Protein AF-K5XFZ1-F1 (afdb_monomer_lite)

pLDDT: mean 91.97, std 8.53, range [43.34, 98.44]

Radius of gyration: 16.14 Å; chains: 1; bounding box: 33×37×41 Å

Secondary structure (DSSP, 8-state):
-----TT-TTHHHHHHHHHHHHSEEPHHHHHHHHHHHHTSSS---HHHHHHH-HHHHHTTS-EE---HHHHHHHHHHHHHHHTT-B-TTT--BSS-HHHHHHHHHHHT----

Structure (mmCIF, N/CA/C/O backbone):
data_AF-K5XFZ1-F1
#
_entry.id   AF-K5XFZ1-F1
#
loop_
_atom_site.group_PDB
_atom_site.id
_atom_site.type_symbol
_atom_site.label_atom_id
_atom_site.label_alt_id
_atom_site.label_comp_id
_atom_site.label_asym_id
_atom_site.label_entity_id
_atom_site.label_seq_id
_atom_site.pdbx_PDB_ins_code
_atom_site.Cartn_x
_atom_site.Cartn_y
_atom_site.Cartn_z
_atom_site.occupancy
_atom_site.B_iso_or_equiv
_atom_site.auth_seq_id
_atom_site.auth_comp_id
_atom_site.auth_asym_id
_atom_site.auth_atom_id
_atom_site.pdbx_PDB_model_num
ATOM 1 N N . MET A 1 1 ? -19.317 -3.895 9.279 1.00 62.47 1 MET A N 1
ATOM 2 C CA . MET A 1 1 ? -18.607 -3.133 8.228 1.00 62.47 1 MET A CA 1
ATOM 3 C C . MET A 1 1 ? -17.573 -2.247 8.902 1.00 62.47 1 MET A C 1
ATOM 5 O O . MET A 1 1 ? -17.928 -1.551 9.845 1.00 62.47 1 MET A O 1
ATOM 9 N N . LEU A 1 2 ? -16.310 -2.308 8.476 1.00 82.31 2 LEU A N 1
ATOM 10 C CA . LEU A 1 2 ? -15.255 -1.440 9.002 1.00 82.31 2 LEU A CA 1
ATOM 11 C C . LEU A 1 2 ? -15.443 -0.031 8.418 1.00 82.31 2 LEU A C 1
ATOM 13 O O . LEU A 1 2 ? -15.219 0.179 7.227 1.00 82.31 2 LEU A O 1
ATOM 17 N N . TYR A 1 3 ? -15.908 0.913 9.235 1.00 85.88 3 TYR A N 1
ATOM 18 C CA . TYR A 1 3 ? -16.071 2.305 8.820 1.00 85.88 3 TYR A CA 1
ATOM 19 C C . TYR A 1 3 ? -14.813 3.106 9.153 1.00 85.88 3 TYR A C 1
ATOM 21 O O . TYR A 1 3 ? -14.318 3.058 10.275 1.00 85.88 3 TYR A O 1
ATOM 29 N N . LEU A 1 4 ? -14.336 3.873 8.174 1.00 89.12 4 LEU A N 1
ATOM 30 C CA . LEU A 1 4 ? -13.252 4.838 8.334 1.00 89.12 4 LEU A CA 1
ATOM 31 C C . LEU A 1 4 ? -13.808 6.233 8.019 1.00 89.12 4 LEU A C 1
ATOM 33 O O . LEU A 1 4 ? -14.605 6.343 7.078 1.00 89.12 4 LEU A O 1
ATOM 37 N N . PRO A 1 5 ? -13.380 7.309 8.700 1.00 88.12 5 PRO A N 1
ATOM 38 C CA . PRO A 1 5 ? -13.784 8.662 8.327 1.00 88.12 5 PRO A CA 1
ATOM 3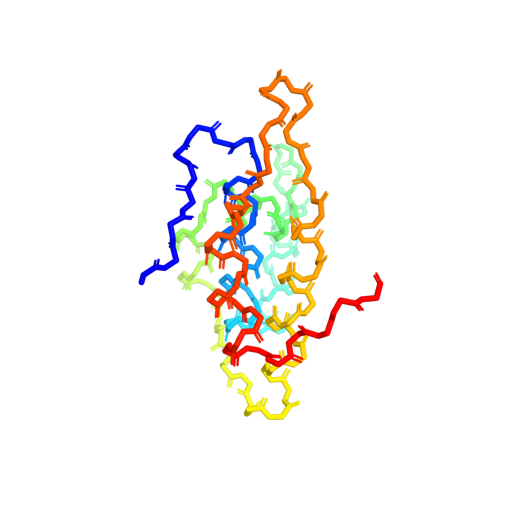9 C C . PRO A 1 5 ? -13.245 9.032 6.936 1.00 88.12 5 PRO A C 1
ATOM 41 O O . PRO A 1 5 ? -12.101 8.721 6.594 1.00 88.12 5 PRO A O 1
ATOM 44 N N . ALA A 1 6 ? -14.070 9.657 6.090 1.00 87.06 6 ALA A N 1
ATOM 45 C CA . ALA A 1 6 ? -13.694 10.008 4.712 1.00 87.06 6 ALA A CA 1
ATOM 46 C C . ALA A 1 6 ? -12.576 11.064 4.649 1.00 87.06 6 ALA A C 1
ATOM 48 O O . ALA A 1 6 ? -11.734 11.024 3.754 1.00 87.06 6 ALA A O 1
ATOM 49 N N . THR A 1 7 ? -12.564 11.971 5.625 1.00 88.88 7 THR A N 1
ATOM 50 C CA . THR A 1 7 ? -11.664 13.126 5.715 1.00 88.88 7 THR A CA 1
ATOM 51 C C . THR A 1 7 ? -10.402 12.865 6.536 1.00 88.88 7 THR A C 1
ATOM 53 O O . THR A 1 7 ? -9.547 13.741 6.599 1.00 88.88 7 THR A O 1
ATOM 56 N N . HIS A 1 8 ? -10.252 11.682 7.144 1.00 91.00 8 HIS A N 1
ATOM 57 C CA . HIS A 1 8 ? -9.079 11.376 7.963 1.00 91.00 8 HIS A CA 1
ATOM 58 C C . HIS A 1 8 ? -7.811 11.347 7.099 1.00 91.00 8 HIS A C 1
ATOM 60 O O . HIS A 1 8 ? -7.758 10.614 6.104 1.00 91.00 8 HIS A O 1
ATOM 66 N N . ALA A 1 9 ? -6.766 12.080 7.500 1.00 91.31 9 ALA A N 1
ATOM 67 C CA . ALA A 1 9 ? -5.553 12.258 6.695 1.00 91.31 9 ALA A CA 1
ATOM 68 C C . ALA A 1 9 ? -4.899 10.923 6.285 1.00 91.31 9 ALA A C 1
ATOM 70 O O . ALA A 1 9 ? -4.471 10.738 5.144 1.00 91.31 9 ALA A O 1
ATOM 71 N N . LEU A 1 10 ? -4.893 9.948 7.199 1.00 93.19 10 LEU A N 1
ATOM 72 C CA . LEU A 1 10 ? -4.302 8.625 6.970 1.00 93.19 10 LEU A CA 1
ATOM 73 C C . LEU A 1 10 ? -5.189 7.637 6.200 1.00 93.19 10 LEU A C 1
ATOM 75 O O . LEU A 1 10 ? -4.701 6.569 5.838 1.00 93.19 10 LEU A O 1
ATOM 79 N N . ARG A 1 11 ? -6.456 7.965 5.896 1.00 92.94 11 ARG A N 1
ATOM 80 C CA . ARG A 1 11 ? -7.388 7.031 5.235 1.00 92.94 11 ARG A CA 1
ATOM 81 C C . ARG A 1 11 ? -6.804 6.483 3.934 1.00 92.94 11 ARG A C 1
ATOM 83 O O . ARG A 1 11 ? -6.791 5.274 3.722 1.00 92.94 11 ARG A O 1
ATOM 90 N N . LYS A 1 12 ? -6.310 7.372 3.064 1.00 92.75 12 LYS A N 1
ATOM 91 C CA . LYS A 1 12 ? -5.760 6.986 1.755 1.00 92.75 12 LYS A CA 1
ATOM 92 C C . LYS A 1 12 ? -4.565 6.057 1.923 1.00 92.75 12 LYS A C 1
ATOM 94 O O . LYS A 1 12 ? -4.523 5.010 1.287 1.00 92.75 12 LYS A O 1
ATOM 99 N N . GLN A 1 13 ? -3.628 6.418 2.795 1.00 93.88 13 GLN A N 1
ATOM 100 C CA . GLN A 1 13 ? -2.431 5.618 3.013 1.00 93.88 13 GLN A CA 1
ATOM 101 C C . GLN A 1 13 ? -2.779 4.249 3.614 1.00 93.88 13 GLN A C 1
ATOM 103 O O . GLN A 1 13 ? -2.380 3.241 3.043 1.00 93.88 13 GLN A O 1
ATOM 108 N N . PHE A 1 14 ? -3.625 4.195 4.647 1.00 95.19 14 PHE A N 1
ATOM 109 C CA . PHE A 1 14 ? -4.116 2.937 5.214 1.00 95.19 14 PHE A CA 1
ATOM 110 C C . PHE A 1 14 ? -4.733 2.023 4.150 1.00 95.19 14 PHE A C 1
ATOM 112 O O . PHE A 1 14 ? -4.349 0.866 4.034 1.00 95.19 14 PHE A O 1
ATOM 119 N N . THR A 1 15 ? -5.656 2.537 3.326 1.00 94.00 15 THR A N 1
ATOM 120 C CA . THR A 1 15 ? -6.314 1.710 2.297 1.00 94.00 15 THR A CA 1
ATOM 121 C C 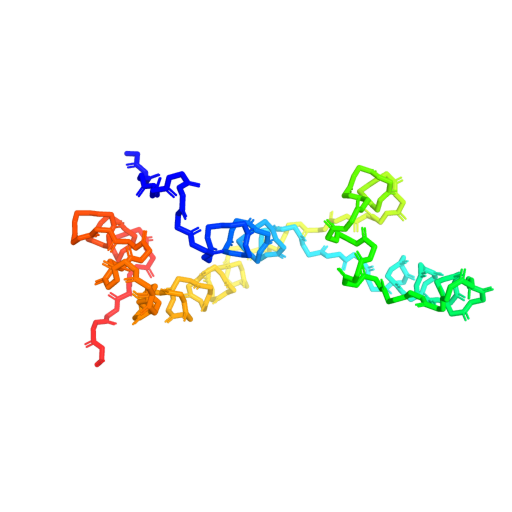. THR A 1 15 ? -5.343 1.174 1.248 1.00 94.00 15 THR A C 1
ATOM 123 O O . THR A 1 15 ? -5.542 0.078 0.728 1.00 94.00 15 THR A O 1
ATOM 126 N N . ARG A 1 16 ? -4.281 1.928 0.946 1.00 94.75 16 ARG A N 1
ATOM 127 C CA . ARG A 1 16 ? -3.229 1.500 0.027 1.00 94.75 16 ARG A CA 1
ATOM 128 C C . ARG A 1 16 ? -2.379 0.396 0.657 1.00 94.75 16 ARG A C 1
ATOM 130 O O . ARG A 1 16 ? -2.207 -0.644 0.033 1.00 94.75 16 ARG A O 1
ATOM 137 N N . GLU A 1 17 ? -1.900 0.591 1.885 1.00 95.94 17 GLU A N 1
ATOM 138 C CA . GLU A 1 17 ? -1.102 -0.423 2.592 1.00 95.94 17 GLU A CA 1
ATOM 139 C C . GLU A 1 17 ? -1.899 -1.706 2.840 1.00 95.94 17 GLU A C 1
ATOM 141 O O . GLU A 1 17 ? -1.383 -2.798 2.632 1.00 95.94 17 GLU A O 1
ATOM 146 N N . LEU A 1 18 ? -3.186 -1.586 3.180 1.00 95.69 18 LEU A N 1
ATOM 147 C CA . LEU A 1 18 ? -4.070 -2.738 3.314 1.00 95.69 18 LEU A CA 1
ATOM 148 C C . LEU A 1 18 ? -4.193 -3.503 1.992 1.00 95.69 18 LEU A C 1
ATOM 150 O O . LEU A 1 18 ? -4.068 -4.722 1.979 1.00 95.69 18 LEU A O 1
ATOM 154 N N . ARG A 1 19 ? -4.410 -2.801 0.872 1.00 94.50 19 ARG A N 1
ATOM 155 C CA . ARG A 1 19 ? -4.463 -3.431 -0.454 1.00 94.50 19 ARG A CA 1
ATOM 156 C C . ARG A 1 19 ? -3.174 -4.198 -0.745 1.00 94.50 19 ARG A C 1
ATOM 158 O O . ARG A 1 19 ? -3.248 -5.334 -1.190 1.00 94.50 19 ARG A O 1
ATOM 165 N N . ASP A 1 20 ? -2.019 -3.599 -0.498 1.00 93.75 20 ASP A N 1
ATOM 166 C CA . ASP A 1 20 ? -0.732 -4.223 -0.811 1.00 93.75 20 ASP A CA 1
ATOM 167 C C . ASP A 1 20 ? -0.371 -5.381 0.135 1.00 93.75 20 ASP A C 1
ATOM 169 O O . ASP A 1 20 ? 0.375 -6.272 -0.258 1.00 93.75 20 ASP A O 1
ATOM 173 N N . ALA A 1 21 ? -0.940 -5.424 1.344 1.00 95.69 21 ALA A N 1
ATOM 174 C CA . ALA A 1 21 ? -0.848 -6.598 2.211 1.00 95.69 21 ALA A CA 1
ATOM 175 C C . ALA A 1 21 ? -1.610 -7.809 1.638 1.00 95.69 21 ALA A C 1
ATOM 177 O O . ALA A 1 21 ? -1.158 -8.941 1.788 1.00 95.69 21 ALA A O 1
ATOM 178 N N . PHE A 1 22 ? -2.746 -7.580 0.962 1.00 95.19 22 PHE A N 1
ATOM 179 C CA . PHE A 1 22 ? -3.507 -8.637 0.279 1.00 95.19 22 PHE A CA 1
ATOM 180 C C . PHE A 1 22 ? -2.926 -9.012 -1.084 1.00 95.19 22 PHE A C 1
ATOM 182 O O . PHE A 1 22 ? -2.935 -10.180 -1.463 1.00 95.19 22 PHE A O 1
ATOM 189 N N . PHE A 1 23 ? -2.469 -8.015 -1.836 1.00 95.25 23 PHE A N 1
ATOM 190 C CA . PHE A 1 23 ? -2.006 -8.150 -3.208 1.00 95.25 23 PHE A CA 1
ATOM 191 C C . PHE A 1 23 ? -0.525 -7.789 -3.249 1.00 95.25 23 PHE A C 1
ATOM 193 O O . PHE A 1 23 ? -0.175 -6.635 -3.497 1.00 95.25 23 PHE A O 1
ATOM 200 N N . ILE A 1 24 ? 0.341 -8.772 -3.002 1.00 95.31 24 ILE A N 1
ATOM 201 C CA . ILE A 1 24 ? 1.789 -8.558 -2.996 1.00 95.31 24 ILE A CA 1
ATOM 202 C C . ILE A 1 24 ? 2.253 -8.368 -4.443 1.00 95.31 24 ILE A C 1
ATOM 204 O O . ILE A 1 24 ? 1.973 -9.237 -5.277 1.00 95.31 24 ILE A O 1
ATOM 208 N N . PRO A 1 25 ? 2.944 -7.264 -4.774 1.00 95.75 25 PRO A N 1
ATOM 209 C CA . PRO A 1 25 ? 3.464 -7.057 -6.117 1.00 95.75 25 PRO A CA 1
ATOM 210 C C . PRO A 1 25 ? 4.534 -8.099 -6.449 1.00 95.75 25 PRO A C 1
ATOM 212 O O . PRO A 1 25 ? 5.399 -8.402 -5.631 1.00 95.75 25 PRO A O 1
ATOM 215 N N . ASN A 1 26 ? 4.496 -8.635 -7.667 1.00 96.44 26 ASN A N 1
ATOM 216 C CA . ASN A 1 26 ? 5.555 -9.497 -8.170 1.00 96.44 26 ASN A CA 1
ATOM 217 C C . ASN A 1 26 ? 6.880 -8.719 -8.219 1.00 96.44 26 ASN A C 1
ATOM 219 O O . ASN A 1 26 ? 6.949 -7.623 -8.780 1.00 96.44 26 ASN A O 1
ATOM 223 N N . GLU A 1 27 ? 7.931 -9.302 -7.646 1.00 95.69 27 GLU A N 1
ATOM 224 C CA . GLU A 1 27 ? 9.217 -8.626 -7.462 1.00 95.69 27 GLU A CA 1
ATOM 225 C C . GLU A 1 27 ? 9.931 -8.297 -8.781 1.00 95.69 27 GLU A C 1
ATOM 227 O O . GLU A 1 27 ? 10.563 -7.245 -8.883 1.00 95.69 27 GLU A O 1
ATOM 232 N N . ASP A 1 28 ? 9.831 -9.158 -9.801 1.00 97.56 28 ASP 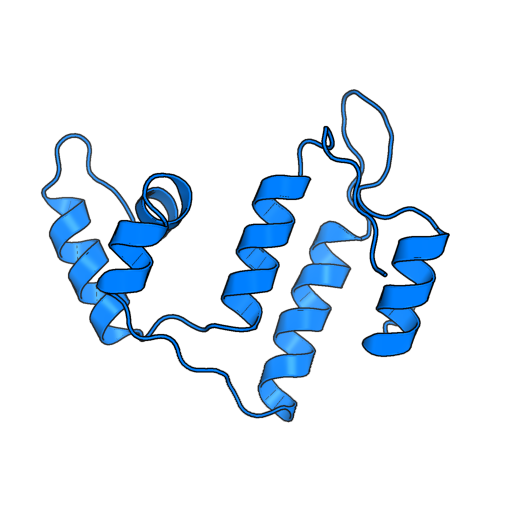A N 1
ATOM 233 C CA . ASP A 1 28 ? 10.430 -8.901 -11.119 1.00 97.56 28 ASP A CA 1
ATOM 234 C C . ASP A 1 28 ? 9.735 -7.726 -11.813 1.00 97.56 28 ASP A C 1
ATOM 236 O O . ASP A 1 28 ? 10.388 -6.792 -12.282 1.00 97.56 28 ASP A O 1
ATOM 240 N N . ASP A 1 29 ? 8.400 -7.729 -11.823 1.00 97.88 29 ASP A N 1
ATOM 241 C CA . ASP A 1 29 ? 7.616 -6.646 -12.418 1.00 97.88 29 ASP A CA 1
ATOM 242 C C . ASP A 1 29 ? 7.860 -5.324 -11.675 1.00 97.88 29 ASP A C 1
ATOM 244 O O . ASP A 1 29 ? 8.010 -4.269 -12.294 1.00 97.88 29 ASP A O 1
ATOM 248 N N . GLN A 1 30 ? 7.958 -5.375 -10.342 1.00 97.19 30 GLN A N 1
ATOM 249 C CA . GLN A 1 30 ? 8.295 -4.215 -9.523 1.00 97.19 30 GLN A CA 1
ATOM 250 C C . GLN A 1 30 ? 9.686 -3.664 -9.871 1.00 97.19 30 GLN A C 1
ATOM 252 O O . GLN A 1 30 ? 9.845 -2.447 -10.002 1.00 97.19 30 GLN A O 1
ATOM 257 N N . ARG A 1 31 ? 10.686 -4.536 -10.061 1.00 97.94 31 ARG A N 1
ATOM 258 C CA . ARG A 1 31 ? 12.031 -4.140 -10.506 1.00 97.94 31 ARG A CA 1
ATOM 259 C C . ARG A 1 31 ? 11.996 -3.476 -11.878 1.00 97.94 31 ARG A C 1
ATOM 261 O O . ARG A 1 31 ? 12.555 -2.392 -12.020 1.00 97.94 31 ARG A O 1
ATOM 268 N N . HIS A 1 32 ? 11.284 -4.043 -12.850 1.00 98.19 32 HIS A N 1
ATOM 269 C CA . HIS A 1 32 ? 11.153 -3.443 -14.181 1.00 98.19 32 HIS A CA 1
ATOM 270 C C . HIS A 1 32 ? 10.479 -2.068 -14.147 1.00 98.19 32 HIS A C 1
ATOM 272 O O . HIS A 1 32 ? 10.949 -1.128 -14.793 1.00 98.19 32 HIS A O 1
ATOM 278 N N . ILE A 1 33 ? 9.408 -1.920 -13.363 1.00 98.06 33 ILE A N 1
ATOM 279 C CA . ILE A 1 33 ? 8.728 -0.632 -13.194 1.00 98.06 33 ILE A CA 1
ATOM 280 C C . ILE A 1 33 ? 9.661 0.390 -12.538 1.00 98.06 33 ILE A C 1
ATOM 282 O O . ILE A 1 33 ? 9.688 1.538 -12.974 1.00 98.06 33 ILE A O 1
ATOM 286 N N . ASN A 1 34 ? 10.456 -0.007 -11.540 1.00 98.25 34 ASN A N 1
ATOM 287 C CA . ASN A 1 34 ? 11.466 0.869 -10.941 1.00 98.25 34 ASN A CA 1
ATOM 288 C C . ASN A 1 34 ? 12.544 1.285 -11.953 1.00 98.25 34 ASN A C 1
ATOM 290 O O . ASN A 1 34 ? 12.892 2.462 -12.010 1.00 98.25 34 ASN A O 1
ATOM 294 N N . SER A 1 35 ? 13.041 0.364 -12.786 1.00 98.25 35 SER A N 1
ATOM 295 C CA . SER A 1 35 ? 14.011 0.689 -13.842 1.00 98.25 35 SER A CA 1
ATOM 296 C C . SER A 1 35 ? 13.444 1.688 -14.854 1.00 98.25 35 SER A C 1
ATOM 298 O O . SER A 1 35 ? 14.117 2.652 -15.211 1.00 98.25 35 SER A O 1
ATOM 300 N N . TRP A 1 36 ? 12.188 1.511 -15.276 1.00 97.88 36 TRP A N 1
ATOM 301 C CA . TRP A 1 36 ? 11.496 2.482 -16.130 1.00 97.88 36 TRP A CA 1
ATOM 302 C C . TRP A 1 36 ? 11.250 3.819 -15.414 1.00 97.88 36 TRP A C 1
ATOM 304 O O . TRP A 1 36 ? 11.385 4.888 -16.009 1.00 97.88 36 TRP A O 1
ATOM 314 N N . GLY A 1 37 ? 10.904 3.773 -14.130 1.00 98.06 37 GLY A N 1
ATOM 315 C CA . GLY A 1 37 ? 10.661 4.944 -13.297 1.00 98.06 37 GLY A CA 1
ATOM 316 C C . GLY A 1 37 ? 11.914 5.804 -13.098 1.00 98.06 37 GLY A C 1
ATOM 317 O O . GLY A 1 37 ? 11.829 7.033 -13.103 1.00 98.06 37 GLY A O 1
ATOM 318 N N . ALA A 1 38 ? 13.090 5.179 -13.018 1.00 98.44 38 ALA A N 1
ATOM 319 C CA . ALA A 1 38 ? 14.374 5.856 -12.848 1.00 98.44 38 ALA A CA 1
ATOM 320 C C . ALA A 1 38 ? 14.757 6.770 -14.028 1.00 98.44 38 ALA A C 1
ATOM 322 O O . ALA A 1 38 ? 15.457 7.759 -13.821 1.00 98.44 38 ALA A O 1
ATOM 323 N N . ILE A 1 39 ? 14.285 6.476 -15.247 1.00 98.19 39 ILE A N 1
ATOM 324 C CA . ILE A 1 39 ? 14.576 7.288 -16.445 1.00 98.19 39 ILE A CA 1
ATOM 325 C C . ILE A 1 39 ? 13.552 8.411 -16.692 1.00 98.19 39 ILE A C 1
ATOM 327 O O . ILE A 1 39 ? 13.706 9.186 -17.639 1.00 98.19 39 ILE A O 1
ATOM 331 N N . GLN A 1 40 ? 12.503 8.513 -15.867 1.00 97.44 40 GLN A N 1
ATOM 332 C CA . GLN A 1 40 ? 11.511 9.588 -15.965 1.00 97.44 40 GLN A CA 1
ATOM 333 C C . GLN A 1 40 ? 12.089 1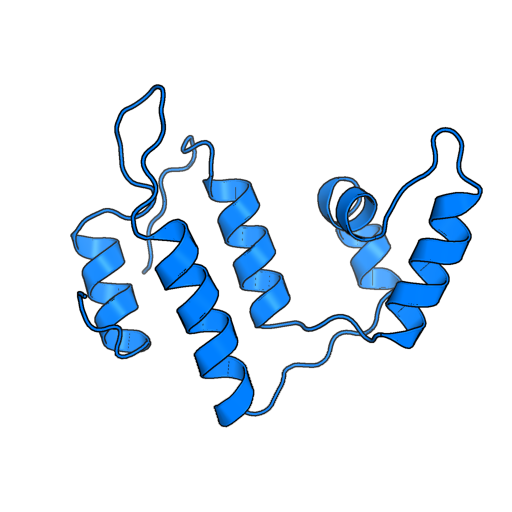0.933 -15.495 1.00 97.44 40 GLN A C 1
ATOM 335 O O . GLN A 1 40 ? 13.102 10.994 -14.799 1.00 97.44 40 GLN A O 1
ATOM 340 N N . LYS A 1 41 ? 11.430 12.037 -15.863 1.00 96.69 41 LYS A N 1
ATOM 341 C CA . LYS A 1 41 ? 11.812 13.398 -15.452 1.00 96.69 41 LYS A CA 1
ATOM 342 C C . LYS A 1 41 ? 10.634 14.085 -14.741 1.00 96.69 41 LYS A C 1
ATOM 344 O O . LYS A 1 41 ? 9.712 14.518 -15.431 1.00 96.69 41 LYS A O 1
ATOM 349 N N . PRO A 1 42 ? 10.637 14.215 -13.399 1.00 95.88 42 PRO A N 1
ATOM 350 C CA . PRO A 1 42 ? 11.625 13.683 -12.450 1.00 95.88 42 PRO A CA 1
ATOM 351 C C . PRO A 1 42 ? 11.544 12.147 -12.311 1.00 95.88 42 PRO A C 1
ATOM 353 O O . PRO A 1 42 ? 10.488 11.584 -12.617 1.00 95.88 42 PRO A O 1
ATOM 356 N N . PRO A 1 43 ? 12.607 11.478 -11.818 1.00 97.88 43 PRO A N 1
ATOM 357 C CA . PRO A 1 43 ? 12.584 10.044 -11.540 1.00 97.88 43 PRO A CA 1
ATOM 358 C C . PRO A 1 43 ? 11.449 9.661 -10.590 1.00 97.88 43 PRO A C 1
ATOM 360 O O . PRO A 1 43 ? 11.051 10.453 -9.730 1.00 97.88 43 PRO A O 1
ATOM 363 N N . LYS A 1 44 ? 10.926 8.446 -10.755 1.00 98.06 44 LYS A N 1
ATOM 364 C CA . LYS A 1 44 ? 9.828 7.904 -9.952 1.00 98.06 44 LYS A CA 1
ATOM 365 C C . LYS A 1 44 ? 10.126 6.491 -9.480 1.00 98.06 44 LYS A C 1
ATOM 367 O O . LYS A 1 44 ? 10.550 5.641 -10.253 1.00 98.06 44 LYS A O 1
ATOM 372 N N . THR A 1 45 ? 9.830 6.226 -8.219 1.00 97.75 45 THR A N 1
ATOM 373 C CA . THR A 1 45 ? 9.808 4.884 -7.636 1.00 97.75 45 THR A CA 1
ATOM 374 C C . THR A 1 45 ? 8.476 4.190 -7.908 1.00 97.75 45 THR A C 1
ATOM 376 O O . THR A 1 45 ? 7.448 4.827 -8.156 1.00 97.75 45 THR A O 1
ATOM 379 N N . TYR A 1 46 ? 8.458 2.865 -7.776 1.00 96.69 46 TYR A N 1
ATOM 380 C CA . TYR A 1 46 ? 7.235 2.070 -7.808 1.00 96.69 46 TYR A CA 1
ATOM 381 C C . TYR A 1 46 ? 6.206 2.577 -6.791 1.00 96.69 46 TYR A C 1
ATOM 383 O O . TYR A 1 46 ? 5.033 2.688 -7.125 1.00 96.69 46 TYR A O 1
ATOM 391 N N . GLN A 1 47 ? 6.621 2.927 -5.566 1.00 95.62 47 GLN A N 1
ATOM 392 C CA . GLN A 1 47 ? 5.712 3.439 -4.533 1.00 95.62 47 GLN A CA 1
ATOM 393 C C . GLN A 1 47 ? 5.072 4.773 -4.926 1.00 95.62 47 GLN A C 1
ATOM 395 O O . GLN A 1 47 ? 3.875 4.969 -4.706 1.00 95.62 47 GLN A O 1
ATOM 400 N N . GLU A 1 48 ? 5.827 5.675 -5.551 1.00 96.44 48 GLU A N 1
ATOM 401 C CA . GLU A 1 48 ? 5.268 6.921 -6.076 1.00 96.44 48 GLU A CA 1
ATOM 402 C C . GLU A 1 48 ? 4.272 6.653 -7.207 1.00 96.44 48 GLU A C 1
ATOM 404 O O . GLU A 1 48 ? 3.158 7.173 -7.158 1.00 96.44 48 GLU A O 1
ATOM 409 N N . LEU A 1 49 ? 4.625 5.796 -8.174 1.00 96.75 49 LEU A N 1
ATOM 410 C CA . LEU A 1 49 ? 3.758 5.430 -9.305 1.00 96.75 49 LEU A CA 1
ATOM 411 C C . LEU A 1 49 ? 2.498 4.686 -8.856 1.00 96.75 49 LEU A C 1
ATOM 413 O O . LEU A 1 49 ? 1.401 4.954 -9.331 1.00 96.75 49 LEU A O 1
ATOM 417 N N . ARG A 1 50 ? 2.616 3.781 -7.890 1.00 95.19 50 ARG A N 1
ATOM 418 C CA . ARG A 1 50 ? 1.496 3.109 -7.222 1.00 95.19 50 ARG A CA 1
ATOM 419 C C . ARG A 1 50 ? 0.525 4.117 -6.602 1.00 95.19 50 ARG A C 1
ATOM 421 O O . ARG A 1 50 ? -0.685 3.883 -6.607 1.00 95.19 50 ARG A O 1
ATOM 428 N N . ASN A 1 51 ? 1.040 5.209 -6.041 1.00 94.62 51 ASN A N 1
ATOM 429 C CA . ASN A 1 51 ? 0.233 6.215 -5.359 1.00 94.62 51 ASN A CA 1
ATOM 430 C C . ASN A 1 51 ? -0.408 7.221 -6.324 1.00 94.62 51 ASN A C 1
ATOM 432 O O . ASN A 1 51 ? -1.534 7.651 -6.057 1.00 94.62 51 ASN A O 1
ATOM 436 N N . SER A 1 52 ? 0.292 7.606 -7.396 1.00 94.50 52 SER A N 1
ATOM 437 C CA . SER A 1 52 ? -0.154 8.612 -8.371 1.00 94.50 52 SER A CA 1
ATOM 438 C C . SER A 1 52 ? -0.899 8.022 -9.572 1.00 94.50 52 SER A C 1
ATOM 440 O O . SER A 1 52 ? -1.799 8.669 -10.098 1.00 94.50 52 SER A O 1
ATOM 442 N N . MET A 1 53 ? -0.556 6.802 -9.990 1.00 95.00 53 MET A N 1
ATOM 443 C CA . MET A 1 53 ? -1.072 6.120 -11.184 1.00 95.00 53 MET A CA 1
ATOM 444 C C . MET A 1 53 ? -1.441 4.653 -10.871 1.00 95.00 53 MET A C 1
ATOM 446 O O . MET A 1 53 ? -0.887 3.724 -11.468 1.00 95.00 53 MET A O 1
ATOM 450 N N . PRO A 1 54 ? -2.371 4.402 -9.928 1.00 93.50 54 PRO A N 1
ATOM 451 C CA . PRO A 1 54 ? -2.659 3.056 -9.434 1.00 93.50 54 PRO A CA 1
ATOM 452 C C . PRO A 1 54 ? -3.120 2.089 -10.531 1.00 93.50 54 PRO A C 1
ATOM 454 O O . PRO A 1 54 ? -2.672 0.945 -10.543 1.00 93.50 54 PRO A O 1
ATOM 457 N N . ASP A 1 55 ? -3.957 2.532 -11.472 1.00 95.00 55 ASP A N 1
ATOM 458 C CA . ASP A 1 55 ? -4.460 1.669 -12.551 1.00 95.00 55 ASP A CA 1
ATOM 459 C C . ASP A 1 55 ? -3.355 1.291 -13.540 1.00 95.00 55 ASP A C 1
ATOM 461 O O . ASP A 1 55 ? -3.254 0.140 -13.966 1.00 95.00 55 ASP A O 1
ATOM 465 N N . TRP A 1 56 ? -2.460 2.237 -13.843 1.00 96.50 56 TRP A N 1
ATOM 466 C CA . TRP A 1 56 ? -1.306 1.996 -14.708 1.00 96.50 56 TRP A CA 1
ATOM 467 C C . TRP A 1 56 ? -0.366 0.949 -14.106 1.00 96.50 56 TRP A C 1
ATOM 469 O O . TRP A 1 56 ? 0.065 0.039 -14.819 1.00 96.50 56 TRP A O 1
ATOM 479 N N . THR A 1 57 ? -0.095 1.062 -12.800 1.00 95.81 57 THR A N 1
ATOM 480 C CA . THR A 1 57 ? 0.762 0.131 -12.055 1.00 95.81 57 THR A CA 1
ATOM 481 C C . THR A 1 57 ? 0.104 -1.243 -11.938 1.00 95.81 57 THR A C 1
ATOM 483 O O . THR A 1 57 ? 0.763 -2.252 -12.179 1.00 95.81 57 THR A O 1
ATOM 486 N N . ARG A 1 58 ? -1.205 -1.312 -11.652 1.00 93.75 58 ARG A N 1
ATOM 487 C CA . ARG A 1 58 ? -1.941 -2.589 -11.565 1.00 93.75 58 ARG A CA 1
ATOM 488 C C . ARG A 1 58 ? -2.005 -3.333 -12.892 1.00 93.75 58 ARG A C 1
ATOM 490 O O . ARG A 1 58 ? -1.924 -4.553 -12.891 1.00 93.75 58 ARG A O 1
ATOM 497 N N . ALA A 1 59 ? -2.099 -2.620 -14.011 1.00 96.31 59 ALA A N 1
ATOM 498 C CA . ALA A 1 59 ? -2.074 -3.235 -15.335 1.00 96.31 59 ALA A CA 1
ATOM 499 C C . ALA A 1 59 ? -0.696 -3.813 -15.722 1.00 96.31 59 ALA A C 1
ATOM 501 O O . ALA A 1 59 ? -0.611 -4.577 -16.678 1.00 96.31 59 ALA A O 1
ATOM 502 N N . ARG A 1 60 ? 0.384 -3.431 -15.024 1.00 96.94 60 ARG A N 1
ATOM 503 C CA . ARG A 1 60 ? 1.780 -3.754 -15.392 1.00 96.94 60 ARG A CA 1
ATOM 504 C C . ARG A 1 60 ? 2.541 -4.566 -14.353 1.00 96.94 60 ARG A C 1
ATOM 506 O O . ARG A 1 60 ? 3.656 -4.990 -14.623 1.00 96.94 60 ARG A O 1
ATOM 513 N N . CYS A 1 61 ? 1.962 -4.760 -13.178 1.00 97.50 61 CYS A N 1
ATOM 514 C CA . CYS A 1 61 ? 2.547 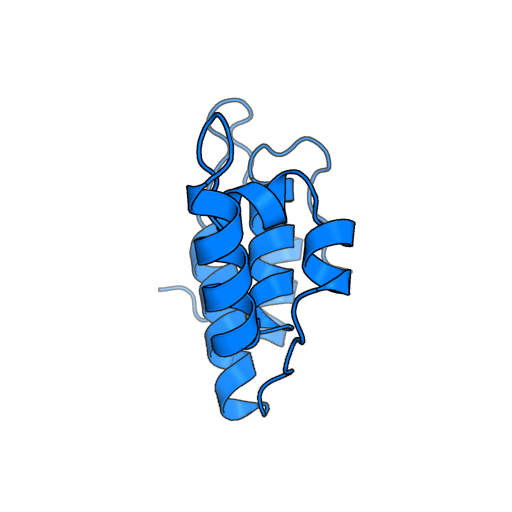-5.536 -12.102 1.00 97.50 61 CYS A CA 1
ATOM 515 C C . CYS A 1 61 ? 1.581 -6.658 -11.749 1.00 97.50 61 CYS A C 1
ATOM 517 O O . CYS A 1 61 ? 0.443 -6.401 -11.346 1.00 97.50 61 CYS A O 1
ATOM 519 N N . ARG A 1 62 ? 2.012 -7.908 -11.917 1.00 97.56 62 ARG A N 1
ATOM 520 C CA . ARG A 1 62 ? 1.271 -9.059 -11.401 1.00 97.56 62 ARG A CA 1
ATOM 521 C C . ARG A 1 62 ? 1.243 -8.973 -9.882 1.00 97.56 62 ARG A C 1
ATOM 523 O O . ARG A 1 62 ? 2.201 -8.517 -9.267 1.00 97.56 62 ARG A O 1
ATOM 530 N N . HIS A 1 63 ? 0.147 -9.423 -9.286 1.00 95.94 63 HIS A N 1
ATOM 531 C CA . HIS A 1 63 ? 0.014 -9.481 -7.836 1.00 95.94 63 HIS A CA 1
ATOM 532 C C . HIS A 1 63 ? -0.306 -10.907 -7.407 1.00 95.94 63 HIS A C 1
ATOM 534 O O . HIS A 1 63 ? -1.078 -11.599 -8.074 1.00 95.94 63 HIS A O 1
ATOM 540 N N . ILE A 1 64 ? 0.282 -11.328 -6.294 1.00 95.06 64 ILE A N 1
ATOM 541 C CA . ILE A 1 64 ? 0.067 -12.639 -5.690 1.00 95.06 64 ILE A CA 1
ATOM 542 C C . ILE A 1 64 ? -0.671 -12.428 -4.374 1.00 95.06 64 ILE A C 1
ATOM 544 O O . ILE A 1 64 ? -0.313 -11.551 -3.587 1.00 95.06 64 ILE A O 1
ATOM 548 N N . ILE A 1 65 ? -1.702 -13.237 -4.140 1.00 95.19 65 ILE A N 1
ATOM 549 C CA . ILE A 1 65 ? -2.325 -13.339 -2.823 1.00 95.19 65 ILE A CA 1
ATOM 550 C C . ILE A 1 65 ? -1.584 -14.452 -2.075 1.00 95.19 65 ILE A C 1
ATOM 552 O O . ILE A 1 65 ? -1.620 -15.599 -2.532 1.00 95.19 65 ILE A O 1
ATOM 556 N N . PRO A 1 66 ? -0.870 -14.141 -0.981 1.00 94.12 66 PRO A N 1
ATOM 557 C CA . PRO A 1 66 ? -0.117 -15.144 -0.243 1.00 94.12 66 PRO A CA 1
ATOM 558 C C . PRO A 1 66 ? -1.055 -16.141 0.464 1.00 94.12 66 PRO A C 1
ATOM 560 O O . PRO A 1 66 ? -2.223 -15.828 0.718 1.00 94.12 66 PRO A O 1
ATOM 563 N N . PRO A 1 67 ? -0.562 -17.339 0.830 1.00 95.69 67 PRO A N 1
ATOM 564 C CA . PRO A 1 67 ? -1.326 -18.276 1.644 1.00 95.69 67 PRO A CA 1
ATOM 565 C C . PRO A 1 67 ? -1.679 -17.665 3.014 1.00 95.69 67 PRO A C 1
ATOM 567 O O . PRO A 1 67 ? -0.948 -16.795 3.500 1.00 95.69 67 PRO A O 1
ATOM 570 N N . PRO A 1 68 ? -2.743 -18.144 3.689 1.00 93.12 68 PRO A N 1
ATOM 571 C CA . PRO A 1 68 ? -3.254 -17.526 4.914 1.00 93.12 68 PRO A CA 1
ATOM 572 C C . PRO A 1 68 ? -2.196 -17.274 5.997 1.00 93.12 68 PRO A C 1
ATOM 574 O O . PRO A 1 68 ? -2.132 -16.174 6.533 1.00 93.12 68 PRO A O 1
ATOM 577 N N . HIS A 1 69 ? -1.311 -18.240 6.267 1.00 93.50 69 HIS A N 1
ATOM 578 C CA . HIS A 1 69 ? -0.277 -18.116 7.305 1.00 93.50 69 HIS A CA 1
ATOM 579 C C . HIS A 1 69 ? 0.740 -16.984 7.050 1.00 93.50 69 HIS A C 1
ATOM 581 O O . HIS A 1 69 ? 1.363 -16.507 7.992 1.00 93.50 69 HIS A O 1
ATOM 587 N N . LEU A 1 70 ? 0.892 -16.534 5.798 1.00 94.12 70 LEU A N 1
ATOM 588 C CA . LEU A 1 70 ? 1.679 -15.349 5.439 1.00 94.12 70 LEU A CA 1
ATOM 589 C C . LEU A 1 70 ? 0.804 -14.094 5.335 1.00 94.12 70 LEU A C 1
ATOM 591 O O . LEU A 1 70 ? 1.249 -13.004 5.684 1.00 94.12 70 LEU A O 1
ATOM 595 N N . LEU A 1 71 ? -0.444 -14.237 4.881 1.00 93.94 71 LEU A N 1
ATOM 596 C CA . LEU A 1 71 ? -1.384 -13.129 4.729 1.00 93.94 71 LEU A CA 1
ATOM 597 C C . LEU A 1 71 ? -1.758 -12.490 6.073 1.00 93.94 71 LEU A C 1
ATOM 599 O O . LEU A 1 71 ? -1.724 -11.267 6.201 1.00 93.94 71 LEU A O 1
ATOM 603 N N . TYR A 1 72 ? -2.108 -13.307 7.072 1.00 93.69 72 TYR A N 1
ATOM 604 C CA . TYR A 1 72 ? -2.587 -12.828 8.371 1.00 93.69 72 TYR A CA 1
ATOM 605 C C . TYR A 1 72 ? -1.593 -11.872 9.049 1.00 93.69 72 TYR A C 1
ATOM 607 O O . TYR A 1 72 ? -2.002 -10.754 9.369 1.00 93.69 72 TYR A O 1
ATOM 615 N N . PRO A 1 73 ? -0.294 -12.213 9.202 1.00 94.62 73 PRO A N 1
ATOM 616 C CA . PRO A 1 73 ? 0.685 -11.298 9.788 1.00 94.62 73 PRO A CA 1
ATOM 617 C C . PRO A 1 73 ? 0.839 -9.981 9.021 1.00 94.62 73 PRO A C 1
ATOM 619 O O . PRO A 1 73 ? 1.000 -8.927 9.635 1.00 94.62 73 PRO A O 1
ATOM 622 N N . LEU A 1 74 ? 0.772 -10.011 7.684 1.00 95.88 74 LEU A N 1
ATOM 623 C CA . LEU A 1 74 ? 0.884 -8.804 6.859 1.00 95.88 74 LEU A CA 1
ATOM 624 C C . LEU A 1 74 ? -0.297 -7.864 7.096 1.00 95.88 74 LEU A C 1
ATOM 626 O O . LEU A 1 74 ? -0.103 -6.669 7.319 1.00 95.88 74 LEU A O 1
ATOM 630 N N . VAL A 1 75 ? -1.516 -8.405 7.100 1.00 95.88 75 VAL A N 1
ATOM 631 C CA . VAL A 1 75 ? -2.730 -7.628 7.368 1.00 95.88 75 VAL A CA 1
ATOM 632 C C . VAL A 1 75 ? -2.728 -7.123 8.814 1.00 95.88 75 VAL A C 1
ATOM 634 O O . VAL A 1 75 ? -2.919 -5.927 9.031 1.00 95.88 75 VAL A O 1
ATOM 637 N N . ALA A 1 76 ? -2.433 -7.982 9.795 1.00 95.12 76 ALA A N 1
ATOM 638 C CA . ALA A 1 76 ? -2.337 -7.612 11.208 1.00 95.12 76 ALA A CA 1
ATOM 639 C C . ALA A 1 76 ? -1.350 -6.458 11.433 1.00 95.12 76 ALA A C 1
ATOM 641 O O . ALA A 1 76 ? -1.697 -5.470 12.082 1.00 95.12 76 ALA A O 1
ATOM 642 N N . LYS A 1 77 ? -0.169 -6.514 10.803 1.00 95.75 77 LYS A N 1
ATOM 643 C CA . LYS A 1 77 ? 0.835 -5.446 10.864 1.00 95.75 77 LYS A CA 1
ATOM 644 C C . LYS A 1 77 ? 0.299 -4.110 10.355 1.00 95.75 77 LYS A C 1
ATOM 646 O O . LYS A 1 77 ? 0.588 -3.077 10.959 1.00 95.75 77 LYS A O 1
ATOM 651 N N . VAL A 1 78 ? -0.491 -4.097 9.277 1.00 96.62 78 VAL A N 1
ATOM 652 C CA . VAL A 1 78 ? -1.136 -2.863 8.799 1.00 96.62 78 VAL A CA 1
ATOM 653 C C . VAL A 1 78 ? -2.096 -2.329 9.865 1.00 96.62 78 VAL A C 1
ATOM 655 O O . VAL A 1 78 ? -2.010 -1.160 10.228 1.00 96.62 78 VAL A O 1
ATOM 658 N N . PHE A 1 79 ? -2.968 -3.156 10.439 1.00 95.12 79 PHE A N 1
ATOM 659 C CA . PHE A 1 79 ? -3.890 -2.678 11.475 1.00 95.12 79 PHE A CA 1
ATOM 660 C C . PHE A 1 79 ? -3.166 -2.187 12.732 1.00 95.12 79 PHE A C 1
ATOM 662 O O . PHE A 1 79 ? -3.496 -1.115 13.224 1.00 95.12 79 PHE A O 1
ATOM 669 N N . GLN A 1 80 ? -2.135 -2.888 13.202 1.00 94.25 80 GLN A N 1
ATOM 670 C CA . GLN A 1 80 ? -1.325 -2.466 14.351 1.00 94.25 80 GLN A CA 1
ATOM 671 C C . GLN A 1 80 ? -0.549 -1.171 14.083 1.00 94.25 80 GLN A C 1
ATOM 673 O O . GLN A 1 80 ? -0.411 -0.343 14.975 1.00 94.25 80 GLN A O 1
ATOM 678 N N . THR A 1 81 ? -0.083 -0.957 12.849 1.00 95.06 81 THR A N 1
ATOM 679 C CA . THR A 1 81 ? 0.644 0.267 12.476 1.00 95.06 81 THR A CA 1
ATOM 680 C C . THR A 1 81 ? -0.272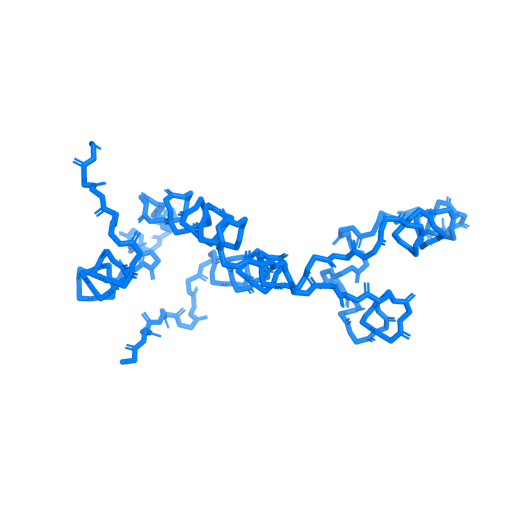 1.490 12.488 1.00 95.06 81 THR A C 1
ATOM 682 O O . THR A 1 81 ? 0.140 2.557 12.932 1.00 95.06 81 THR A O 1
ATOM 685 N N . TYR A 1 82 ? -1.505 1.360 11.988 1.00 93.62 82 TYR A N 1
ATOM 686 C CA . TYR A 1 82 ? -2.427 2.494 11.834 1.00 93.62 82 TYR A CA 1
ATOM 687 C C . TYR A 1 82 ? -3.421 2.652 12.990 1.00 93.62 82 TYR A C 1
ATOM 689 O O . TYR A 1 82 ? -3.951 3.744 13.178 1.00 93.62 82 TYR A O 1
ATOM 697 N N . GLY A 1 83 ? -3.676 1.585 13.750 1.00 90.62 83 GLY A N 1
ATOM 698 C CA . GLY A 1 83 ? -4.559 1.539 14.918 1.00 90.62 83 GLY A CA 1
ATOM 699 C C . GLY A 1 83 ? -4.340 2.675 15.918 1.00 90.62 83 GLY A C 1
ATOM 700 O O . GLY A 1 83 ? -5.291 3.406 16.197 1.00 90.62 83 GLY A O 1
ATOM 701 N N . PRO A 1 84 ? -3.107 2.874 16.419 1.00 90.88 84 PRO A N 1
ATOM 702 C CA . PRO A 1 84 ? -2.811 3.895 17.421 1.00 90.88 84 PRO A CA 1
ATOM 703 C C . PRO A 1 84 ? -2.640 5.305 16.836 1.00 90.88 84 PRO A C 1
ATOM 705 O O . PRO A 1 84 ? -2.437 6.256 17.589 1.00 90.88 84 PRO A O 1
ATOM 708 N N . LEU A 1 85 ? -2.679 5.474 15.508 1.00 91.31 85 LEU A N 1
ATOM 709 C CA . LEU A 1 85 ? -2.415 6.770 14.887 1.00 91.31 85 LEU A CA 1
ATOM 710 C C . LEU A 1 85 ? -3.627 7.700 14.990 1.00 91.31 85 LEU A C 1
ATOM 712 O O . LEU A 1 85 ? -4.761 7.336 14.667 1.00 91.31 85 LEU A O 1
ATOM 716 N N . ILE A 1 86 ? -3.343 8.939 15.384 1.00 91.25 86 ILE A N 1
ATOM 717 C CA . ILE A 1 86 ? -4.323 10.009 15.565 1.00 91.25 86 ILE A CA 1
ATOM 718 C C . ILE A 1 86 ? -4.039 11.112 14.547 1.00 91.25 86 ILE A C 1
ATOM 720 O O . ILE A 1 86 ? -2.888 11.499 14.335 1.00 91.25 86 ILE A O 1
ATOM 724 N N . ASP A 1 87 ? -5.091 11.638 13.924 1.00 88.38 87 ASP A N 1
ATOM 725 C CA . ASP A 1 87 ? -4.985 12.803 13.055 1.00 88.38 87 ASP A CA 1
ATOM 726 C C . ASP A 1 87 ? -4.493 14.026 13.860 1.00 88.38 87 ASP A C 1
ATOM 728 O O . ASP A 1 87 ? -5.121 14.417 14.851 1.00 88.38 87 ASP A O 1
ATOM 732 N N . PRO A 1 88 ? -3.380 14.668 13.462 1.00 85.75 88 PRO A N 1
ATOM 733 C CA . PRO A 1 88 ? -2.790 15.750 14.242 1.00 85.75 88 PRO A CA 1
ATOM 734 C C . PRO A 1 88 ? -3.671 17.004 14.299 1.00 85.75 88 PRO A C 1
ATOM 736 O O . PRO A 1 88 ? -3.524 17.781 15.246 1.00 85.75 88 PRO A O 1
ATOM 739 N N . ILE A 1 89 ? -4.572 17.195 13.330 1.00 86.44 89 ILE A N 1
ATOM 740 C CA . ILE A 1 89 ? -5.451 18.361 13.212 1.00 86.44 89 ILE A CA 1
ATOM 741 C C . ILE A 1 89 ? -6.773 18.079 13.922 1.00 86.44 89 ILE A C 1
ATOM 743 O O . ILE A 1 89 ? -7.164 18.823 14.816 1.00 86.44 89 ILE A O 1
ATOM 747 N N . THR A 1 90 ? -7.456 16.994 13.550 1.00 87.31 90 THR A N 1
ATOM 748 C CA . THR A 1 90 ? -8.803 16.701 14.075 1.00 87.31 90 THR A CA 1
ATOM 749 C C . THR A 1 90 ? -8.786 15.989 15.426 1.00 87.31 90 THR A C 1
ATOM 751 O O . THR A 1 90 ? -9.826 15.898 16.079 1.00 87.31 90 THR A O 1
ATOM 754 N N . LYS A 1 91 ? -7.619 15.483 15.852 1.00 90.19 91 LYS A N 1
ATOM 755 C CA . LYS A 1 91 ? -7.424 14.669 17.065 1.00 90.19 91 LYS A CA 1
ATOM 756 C C . LYS A 1 91 ? -8.276 13.399 17.105 1.00 90.19 91 LYS A C 1
ATOM 758 O O . LYS A 1 91 ? -8.435 12.797 18.162 1.00 90.19 91 LYS A O 1
ATOM 763 N N . GLN A 1 92 ? -8.812 12.981 15.961 1.00 89.69 92 GLN A N 1
ATOM 764 C CA . GLN A 1 92 ? -9.595 11.760 15.841 1.00 89.69 92 GLN A CA 1
ATOM 765 C C . GLN A 1 92 ? -8.692 10.584 15.460 1.00 89.69 92 GLN A C 1
ATOM 767 O O . GLN A 1 92 ? -7.756 10.770 14.677 1.00 89.69 92 GLN A O 1
ATOM 772 N N . PRO A 1 93 ? -8.957 9.376 15.979 1.00 92.50 93 PRO A N 1
ATOM 773 C CA . PRO A 1 93 ? -8.292 8.172 15.506 1.00 92.50 93 PRO A CA 1
ATOM 774 C C . PRO A 1 93 ? -8.805 7.779 14.115 1.00 92.50 93 PRO A C 1
ATOM 776 O O . PRO A 1 93 ? -9.950 8.068 13.744 1.00 92.50 93 PRO A O 1
ATOM 779 N N . LEU A 1 94 ? -7.983 7.046 13.358 1.00 92.00 94 LEU A N 1
ATOM 780 C CA . LEU A 1 94 ? -8.418 6.486 12.073 1.00 92.00 94 LEU A CA 1
ATOM 781 C C . LEU A 1 94 ? -9.543 5.461 12.266 1.00 92.00 94 LEU A C 1
ATOM 783 O O . LEU A 1 94 ? -10.488 5.406 11.474 1.00 92.00 94 LEU A O 1
ATOM 787 N N . PHE A 1 95 ? -9.433 4.661 13.325 1.00 92.50 95 PHE A N 1
ATOM 788 C CA . PHE A 1 95 ? -10.427 3.680 13.727 1.00 92.50 95 PHE A CA 1
ATOM 789 C C . PHE A 1 95 ? -11.206 4.208 14.926 1.00 92.50 95 PHE A C 1
ATOM 791 O O . PHE A 1 95 ? -10.626 4.521 15.963 1.00 92.50 95 PHE A O 1
ATOM 798 N N . SER A 1 96 ? -12.534 4.253 14.823 1.00 90.38 96 SER A N 1
ATOM 799 C CA . SER A 1 96 ? -13.368 4.402 16.017 1.00 90.38 96 SER A CA 1
ATOM 800 C C . SER A 1 96 ? -13.170 3.203 16.951 1.00 90.38 96 SER A C 1
ATOM 802 O O . SER A 1 96 ? -12.791 2.119 16.505 1.00 90.38 96 SER A O 1
ATOM 804 N N . ALA A 1 97 ? -13.525 3.346 18.230 1.00 89.44 97 ALA A N 1
ATOM 805 C CA . ALA A 1 97 ? -13.496 2.229 19.181 1.00 89.44 97 ALA A CA 1
ATOM 806 C C . ALA A 1 97 ? -14.274 0.997 18.668 1.00 89.44 97 ALA A C 1
ATOM 808 O O . ALA A 1 97 ? -13.831 -0.140 18.815 1.00 89.44 97 ALA A O 1
ATOM 809 N N . SER A 1 98 ? -15.409 1.220 17.994 1.00 90.06 98 SER A N 1
ATOM 810 C CA . SER A 1 98 ? -16.188 0.155 17.356 1.00 90.06 98 SER A CA 1
ATOM 811 C C . SER A 1 98 ? -15.474 -0.479 16.158 1.00 90.06 98 SER A C 1
ATOM 813 O O . SER A 1 98 ? -15.483 -1.702 16.029 1.00 90.06 98 SER A O 1
ATOM 815 N N . ALA A 1 99 ? -14.838 0.320 15.296 1.00 90.38 99 ALA A N 1
ATOM 816 C CA . ALA A 1 99 ? -14.079 -0.176 14.151 1.00 90.38 99 ALA A CA 1
ATOM 817 C C . ALA A 1 99 ? -12.854 -0.984 14.599 1.00 90.38 99 ALA A C 1
ATOM 819 O O . ALA A 1 99 ? -12.586 -2.043 14.034 1.00 90.38 99 ALA A O 1
ATOM 820 N N . TRP A 1 100 ? -12.166 -0.524 15.646 1.00 90.62 100 TRP A N 1
ATOM 821 C CA . TRP A 1 100 ? -11.042 -1.238 16.238 1.00 90.62 100 TRP A CA 1
ATOM 822 C C . TRP A 1 100 ? -11.475 -2.576 16.830 1.00 90.62 100 TRP A C 1
ATOM 824 O O . TRP A 1 100 ? -10.918 -3.602 16.465 1.00 90.62 100 TRP A O 1
ATOM 834 N N . LYS A 1 101 ? -12.546 -2.601 17.635 1.00 90.06 101 LYS A N 1
ATOM 835 C CA . LYS A 1 101 ? -13.090 -3.849 18.195 1.00 90.06 101 LYS A CA 1
ATOM 836 C C . LYS A 1 101 ? -13.409 -4.886 17.113 1.00 90.06 101 LYS A C 1
ATOM 838 O O . LYS A 1 101 ? -13.127 -6.066 17.285 1.00 90.06 101 LYS A O 1
ATOM 843 N N . ILE A 1 102 ? -13.987 -4.453 15.990 1.00 89.38 102 ILE A N 1
ATOM 844 C CA . ILE A 1 102 ? -14.259 -5.342 14.851 1.00 89.38 102 ILE A CA 1
ATOM 845 C C . ILE A 1 102 ? -12.950 -5.879 14.258 1.00 89.38 102 ILE A C 1
ATOM 847 O O . ILE A 1 102 ? -12.849 -7.078 14.018 1.00 89.38 102 ILE A O 1
ATOM 851 N N . ALA A 1 103 ? -11.959 -5.014 14.026 1.00 89.06 103 ALA A N 1
ATOM 852 C CA . ALA A 1 103 ? -10.671 -5.419 13.470 1.00 89.06 103 ALA A CA 1
ATOM 853 C C . ALA A 1 103 ? -9.923 -6.396 14.391 1.00 89.06 103 ALA A C 1
ATOM 855 O O . ALA A 1 103 ? -9.472 -7.437 13.918 1.00 89.06 103 ALA A O 1
ATOM 856 N N . SER A 1 104 ? -9.860 -6.107 15.693 1.00 86.25 104 SER A N 1
ATOM 857 C CA . SER A 1 104 ? -9.222 -6.968 16.694 1.00 86.25 104 SER A CA 1
ATOM 858 C C . SER A 1 104 ? -9.865 -8.344 16.776 1.00 86.25 104 SER A C 1
ATOM 860 O O . SER A 1 104 ? -9.148 -9.330 16.857 1.00 86.25 104 SER A O 1
ATOM 862 N N . ASN A 1 105 ? -11.193 -8.436 16.677 1.00 85.81 105 ASN A N 1
ATOM 863 C CA . ASN A 1 105 ? -11.882 -9.727 16.689 1.00 85.81 105 ASN A CA 1
ATOM 864 C C . ASN A 1 105 ? -11.615 -10.567 15.428 1.00 85.81 105 ASN A C 1
ATOM 866 O O . ASN A 1 105 ? -11.665 -11.787 15.496 1.00 85.81 105 ASN A O 1
ATOM 870 N N . ILE A 1 106 ? -11.389 -9.934 14.272 1.00 84.31 106 ILE A N 1
ATOM 871 C CA . ILE A 1 106 ? -11.135 -10.642 13.003 1.00 84.31 106 ILE A CA 1
ATOM 872 C C . ILE A 1 106 ? -9.677 -11.098 12.904 1.00 84.31 106 ILE A C 1
ATOM 874 O O . ILE A 1 106 ? -9.393 -12.140 12.321 1.00 84.31 106 ILE A O 1
ATOM 878 N N . LEU A 1 107 ? -8.759 -10.278 13.411 1.00 86.50 107 LEU A N 1
ATOM 879 C CA . LEU A 1 107 ? -7.317 -10.467 13.264 1.00 86.50 107 LEU A CA 1
ATOM 880 C C . LEU A 1 107 ? -6.646 -10.972 14.546 1.00 86.50 107 LEU A C 1
ATOM 882 O O . LEU A 1 107 ? -5.423 -11.043 14.572 1.00 86.50 107 LEU A O 1
ATOM 886 N N . GLU A 1 108 ? -7.436 -11.278 15.581 1.00 84.94 108 GLU A N 1
ATOM 887 C CA . GLU A 1 108 ? -6.970 -11.712 16.906 1.00 84.94 108 GLU A CA 1
ATOM 888 C C . GLU A 1 108 ? -5.874 -10.777 17.451 1.00 84.94 108 GLU A C 1
ATOM 890 O O . GLU A 1 108 ? -4.812 -11.198 17.896 1.00 84.94 108 GLU A O 1
ATOM 895 N N . LEU A 1 109 ? -6.111 -9.463 17.341 1.00 76.69 109 LEU A N 1
ATOM 896 C CA . LEU A 1 109 ? -5.142 -8.452 17.769 1.00 76.69 109 LEU A CA 1
ATOM 897 C C . LEU A 1 109 ? -5.277 -8.211 19.270 1.00 76.69 109 LEU A C 1
ATOM 899 O O . LEU A 1 109 ? -6.282 -7.644 19.709 1.00 76.69 109 LEU A O 1
ATOM 903 N N . ASP A 1 110 ? -4.238 -8.550 20.023 1.00 60.53 110 ASP A N 1
ATOM 904 C CA . ASP A 1 110 ? -4.136 -8.188 21.433 1.00 60.53 110 ASP A CA 1
ATOM 905 C C . ASP A 1 110 ? -3.745 -6.714 21.607 1.00 60.53 110 ASP A C 1
ATOM 907 O O . ASP A 1 110 ? -2.982 -6.138 20.822 1.00 60.53 110 ASP A O 1
ATOM 911 N N . TRP A 1 111 ? -4.285 -6.092 22.655 1.00 48.19 111 TRP A N 1
ATOM 912 C CA . TRP A 1 111 ? -3.809 -4.801 23.138 1.00 48.19 111 TRP A CA 1
ATOM 913 C C . TRP A 1 111 ? -2.506 -5.045 23.907 1.00 48.19 111 TRP A C 1
ATOM 915 O O . TRP A 1 111 ? -2.549 -5.651 24.974 1.00 48.19 111 TRP A O 1
ATOM 925 N N . ASN A 1 112 ? -1.372 -4.600 23.363 1.00 43.34 112 ASN A N 1
ATOM 926 C CA . ASN A 1 112 ? -0.153 -4.396 24.152 1.00 43.34 112 ASN A CA 1
ATOM 927 C C . ASN A 1 112 ? -0.111 -2.945 24.627 1.00 43.34 112 ASN A C 1
ATOM 929 O O . ASN A 1 112 ? -0.131 -2.052 23.748 1.00 43.34 112 ASN A O 1
#

Organism: Agaricus bisporus var. burnettii (strain JB137-S8 / ATCC MYA-4627 / FGSC 10392) (NCBI:txid597362)

Sequence (112 aa):
MLYLPATHALRKQFTRELRDAFFIPNEDDQRHINSWGAIQKPPKTYQELRNSMPDWTRARCRHIIPPPHLLYPLVAKVFQTYGPLIDPITKQPLFSASAWKIASNILELDWN

Foldseek 3Di:
DQDFDPPFPCPLVLVLQLVCLQWPWDPVLQVVVQVVQVPDVVRDHLVRCCSVPVVVSPVRTHTDGDDPVSSLVSNLVSCVVQVPDARPVVRHGRGDPVSNVVVCVVSVDDDD